Protein AF-A0AAE3VXX7-F1 (afdb_monomer)

Mean predicted aligned error: 3.29 Å

Secondary structure (DSSP, 8-state):
---EE--B--BTTTBTTS-HHHHHHHHTT-HHHHHHHHHHHHTTSS-HHHHHHHHHHTTTT--HHHHHHHHTT--PPTTHHHHHHHHHHTTEE-BB---S-HHHHHHHHHHH--B-

Structure (mmCIF, N/CA/C/O backbone):
data_AF-A0AAE3VXX7-F1
#
_entry.id   AF-A0AAE3VXX7-F1
#
loop_
_atom_site.group_PDB
_atom_site.id
_atom_site.type_symbol
_atom_site.label_atom_id
_atom_site.label_alt_id
_atom_site.label_comp_id
_atom_site.label_asym_id
_atom_site.label_entity_id
_atom_site.label_seq_id
_atom_site.pdbx_PDB_ins_code
_atom_site.Cartn_x
_atom_site.Cartn_y
_atom_site.Cartn_z
_atom_site.occupancy
_atom_site.B_iso_or_equiv
_atom_site.auth_seq_id
_atom_site.auth_comp_id
_atom_site.auth_asym_id
_atom_site.auth_atom_id
_atom_site.pdbx_PDB_model_num
ATOM 1 N N . MET A 1 1 ? -21.544 8.756 19.853 1.00 83.75 1 MET A N 1
ATOM 2 C CA . MET A 1 1 ? -20.988 10.014 19.310 1.00 83.75 1 MET A CA 1
ATOM 3 C C . MET A 1 1 ? -19.486 9.845 19.131 1.00 83.75 1 MET A C 1
ATOM 5 O O . MET A 1 1 ? -18.834 9.446 20.094 1.00 83.75 1 MET A O 1
ATOM 9 N N . ILE A 1 2 ? -18.983 10.069 17.913 1.00 89.31 2 ILE A N 1
ATOM 10 C CA . ILE A 1 2 ? -17.550 10.056 17.567 1.00 89.31 2 ILE A CA 1
ATOM 11 C C . ILE A 1 2 ? -16.869 11.274 18.213 1.00 89.31 2 ILE A C 1
ATOM 13 O O . ILE A 1 2 ? -17.491 12.325 18.348 1.00 89.31 2 ILE A O 1
ATOM 17 N N . ARG A 1 3 ? -15.624 11.111 18.671 1.00 96.69 3 ARG A N 1
ATOM 18 C CA . ARG A 1 3 ? -14.822 12.122 19.382 1.00 96.69 3 ARG A CA 1
ATOM 19 C C . ARG A 1 3 ? -13.715 12.747 18.531 1.00 96.69 3 ARG A C 1
ATOM 21 O O . ARG A 1 3 ? -13.181 13.776 18.920 1.00 96.69 3 ARG A O 1
ATOM 28 N N . GLY A 1 4 ? -13.368 12.121 17.413 1.00 97.38 4 GLY A N 1
ATOM 29 C CA . GLY A 1 4 ? -12.295 12.541 16.517 1.00 97.38 4 GLY A CA 1
ATOM 30 C C . GLY A 1 4 ? -11.996 11.461 15.481 1.00 97.38 4 GLY A C 1
ATOM 31 O O . GLY A 1 4 ? -12.690 10.442 15.436 1.00 97.38 4 GLY A O 1
ATOM 32 N N . ALA A 1 5 ? -10.957 11.678 14.681 1.00 97.88 5 ALA A N 1
ATOM 33 C CA . ALA A 1 5 ? -10.481 10.729 13.682 1.00 97.88 5 ALA A CA 1
ATOM 34 C C . ALA A 1 5 ? -8.963 10.534 13.793 1.00 97.88 5 ALA A C 1
ATOM 36 O O . ALA A 1 5 ? -8.251 11.448 14.211 1.00 97.88 5 ALA A O 1
ATOM 37 N N . VAL A 1 6 ? -8.489 9.346 13.423 1.00 98.06 6 VAL A N 1
ATOM 38 C CA . VAL A 1 6 ? -7.068 9.013 13.267 1.00 98.06 6 VAL A CA 1
ATOM 39 C C . VAL A 1 6 ? -6.896 8.487 11.852 1.00 98.06 6 VAL A C 1
ATOM 41 O O . VAL A 1 6 ? -7.445 7.442 11.523 1.00 98.06 6 VAL A O 1
ATOM 44 N N . PHE A 1 7 ? -6.186 9.237 11.017 1.00 98.06 7 PHE A N 1
ATOM 45 C CA . PHE A 1 7 ? -5.979 8.889 9.616 1.00 98.06 7 PHE A CA 1
ATOM 46 C C . PHE A 1 7 ? -4.773 7.967 9.480 1.00 98.06 7 PHE A C 1
ATOM 48 O O . PHE A 1 7 ? -3.724 8.234 10.068 1.00 98.06 7 PHE A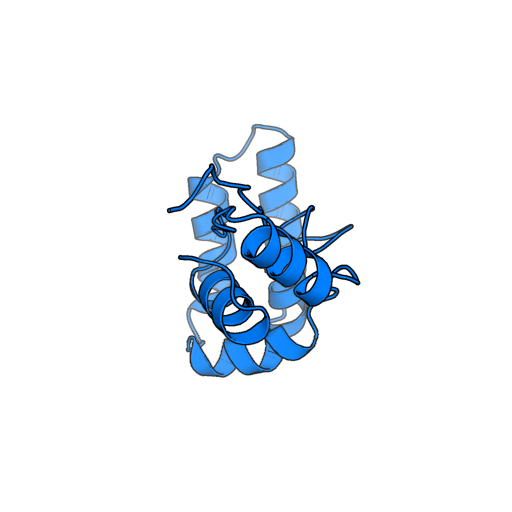 O 1
ATOM 55 N N . PHE A 1 8 ? -4.937 6.899 8.707 1.00 98.00 8 PHE A N 1
ATOM 56 C CA . PHE A 1 8 ? -3.895 5.913 8.455 1.00 98.00 8 PHE A CA 1
ATOM 57 C C . PHE A 1 8 ? -3.487 5.958 6.989 1.00 98.00 8 PHE A C 1
ATOM 59 O O . PHE A 1 8 ? -4.313 5.734 6.107 1.00 98.00 8 PHE A O 1
ATOM 66 N N . ASP A 1 9 ? -2.213 6.238 6.748 1.00 97.31 9 ASP A N 1
ATOM 67 C CA . ASP A 1 9 ? -1.588 6.040 5.444 1.00 97.31 9 ASP A CA 1
ATOM 68 C C . ASP A 1 9 ? -1.191 4.565 5.251 1.00 97.31 9 ASP A C 1
ATOM 70 O O . ASP A 1 9 ? -1.148 3.800 6.213 1.00 97.31 9 ASP A O 1
ATOM 74 N N . VAL A 1 10 ? -0.922 4.146 4.014 1.00 96.94 10 VAL A N 1
ATOM 75 C CA . VAL A 1 10 ? -0.544 2.772 3.660 1.00 96.94 10 VAL A CA 1
ATOM 76 C C . VAL A 1 10 ? 0.966 2.644 3.481 1.00 96.94 10 VAL A C 1
ATOM 78 O O . VAL A 1 10 ? 1.616 1.939 4.257 1.00 96.94 10 VAL A O 1
ATOM 81 N N . ASP A 1 11 ? 1.529 3.301 2.472 1.00 94.69 11 ASP A N 1
ATOM 82 C CA . ASP A 1 11 ? 2.899 3.062 2.018 1.00 94.69 11 ASP A CA 1
ATOM 83 C C . ASP A 1 11 ? 3.913 3.732 2.949 1.00 94.69 11 ASP A C 1
ATOM 85 O O . ASP A 1 11 ? 3.847 4.926 3.212 1.00 94.69 11 ASP A O 1
ATOM 89 N N . GLY A 1 12 ? 4.846 2.958 3.508 1.00 92.50 12 GLY A N 1
ATOM 90 C CA . GLY A 1 12 ? 5.745 3.451 4.556 1.00 92.50 12 GLY A CA 1
ATOM 91 C C . GLY A 1 12 ? 5.105 3.582 5.946 1.00 92.50 12 GLY A C 1
ATOM 92 O O . GLY A 1 12 ? 5.822 3.880 6.903 1.00 92.50 12 GLY A O 1
ATOM 93 N N . THR A 1 13 ? 3.802 3.299 6.083 1.00 96.06 13 THR A N 1
ATOM 94 C CA . THR A 1 13 ? 3.070 3.294 7.363 1.00 96.06 13 THR A CA 1
ATOM 95 C C . THR A 1 13 ? 2.563 1.892 7.718 1.00 96.06 13 THR A C 1
ATOM 97 O O . THR A 1 13 ? 3.110 1.245 8.611 1.00 96.06 13 THR A O 1
ATOM 100 N N . LEU A 1 14 ? 1.534 1.393 7.025 1.00 96.94 14 LEU A N 1
ATOM 101 C CA . LEU A 1 14 ? 1.002 0.035 7.217 1.00 96.94 14 LEU A CA 1
ATOM 102 C C . LEU A 1 14 ? 1.815 -1.018 6.463 1.00 96.94 14 LEU A C 1
ATOM 104 O O . LEU A 1 14 ? 1.786 -2.186 6.842 1.00 96.94 14 LEU A O 1
ATOM 108 N N . VAL A 1 15 ? 2.533 -0.611 5.417 1.00 95.88 15 VAL A N 1
ATOM 109 C CA . VAL A 1 15 ? 3.495 -1.425 4.671 1.00 95.88 15 VAL A CA 1
ATOM 110 C C . VAL A 1 15 ? 4.887 -0.844 4.943 1.00 95.88 15 VAL A C 1
ATOM 112 O O . VAL A 1 15 ? 5.348 0.026 4.204 1.00 95.88 15 VAL A O 1
ATOM 115 N N . PRO A 1 16 ? 5.547 -1.218 6.054 1.00 91.12 16 PRO A N 1
ATOM 116 C CA . PRO A 1 16 ? 6.830 -0.632 6.413 1.00 91.12 16 PRO A CA 1
ATOM 117 C C . PRO A 1 16 ? 7.937 -1.089 5.454 1.00 91.12 16 PRO A C 1
ATOM 119 O O . PRO A 1 16 ? 7.923 -2.204 4.938 1.00 91.12 16 PRO A O 1
ATOM 122 N N . HIS A 1 17 ? 8.941 -0.231 5.255 1.00 86.88 17 HIS A N 1
ATOM 123 C CA . HIS A 1 17 ? 10.156 -0.492 4.461 1.00 86.88 17 HIS A CA 1
ATOM 124 C C . HIS A 1 17 ? 9.977 -0.631 2.939 1.00 86.88 17 HIS A C 1
ATOM 126 O O . HIS A 1 17 ? 10.979 -0.713 2.228 1.00 86.88 17 HIS A O 1
ATOM 132 N N . THR A 1 18 ? 8.747 -0.638 2.427 1.00 88.94 18 THR A N 1
ATOM 133 C CA . THR A 1 18 ? 8.446 -0.666 0.989 1.00 88.94 18 THR A CA 1
ATOM 134 C C . THR A 1 18 ? 7.131 0.071 0.697 1.00 88.94 18 THR A C 1
ATOM 136 O O . THR A 1 18 ? 6.576 0.716 1.585 1.00 88.94 18 THR A O 1
ATOM 139 N N . SER A 1 19 ? 6.642 -0.006 -0.539 1.00 92.44 19 SER A N 1
ATOM 140 C CA . SER A 1 19 ? 5.308 0.439 -0.939 1.00 92.44 19 SER A CA 1
ATOM 141 C C . SER A 1 19 ? 4.486 -0.757 -1.432 1.00 92.44 19 SER A C 1
ATOM 143 O O . SER A 1 19 ? 5.009 -1.751 -1.944 1.00 92.44 19 SER A O 1
ATOM 145 N N . SER A 1 20 ? 3.171 -0.674 -1.277 1.00 93.38 20 SER A N 1
ATOM 146 C CA . SER A 1 20 ? 2.208 -1.601 -1.864 1.00 93.38 20 SER A CA 1
ATOM 147 C C . SER A 1 20 ? 2.338 -1.651 -3.389 1.00 93.38 20 SER A C 1
ATOM 149 O O . SER A 1 20 ? 2.269 -2.739 -3.961 1.00 93.38 20 SER A O 1
ATOM 151 N N . GLY A 1 21 ? 2.610 -0.508 -4.033 1.00 92.25 21 GLY A N 1
ATOM 152 C CA . GLY A 1 21 ? 2.921 -0.418 -5.461 1.00 92.25 21 GLY A CA 1
ATOM 153 C C . GLY A 1 21 ? 4.155 -1.237 -5.836 1.00 92.25 21 GLY A C 1
ATOM 154 O O . GLY A 1 21 ? 4.076 -2.103 -6.706 1.00 92.25 21 GLY A O 1
ATOM 155 N N . GLN A 1 22 ? 5.268 -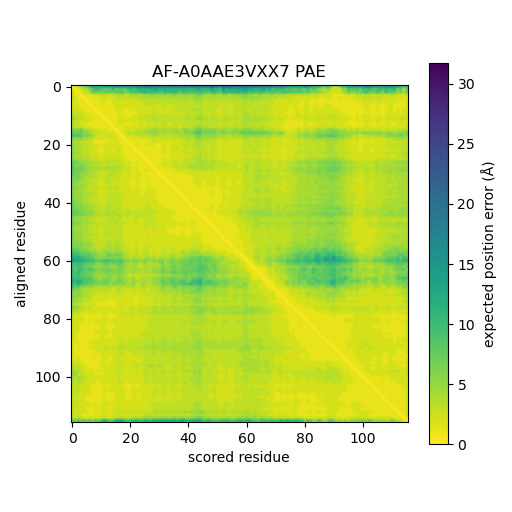1.060 -5.119 1.00 92.62 22 GLN A N 1
ATOM 156 C CA . GLN A 1 22 ? 6.506 -1.797 -5.370 1.00 92.62 22 GLN A CA 1
ATOM 157 C C . GLN A 1 22 ? 6.341 -3.309 -5.164 1.00 92.62 22 GLN A C 1
ATOM 159 O O . GLN A 1 22 ? 6.800 -4.093 -5.998 1.00 92.62 22 GLN A O 1
ATOM 164 N N . HIS A 1 23 ? 5.648 -3.720 -4.096 1.00 92.12 23 HIS A N 1
ATOM 165 C CA . HIS A 1 23 ? 5.340 -5.129 -3.829 1.00 92.12 23 HIS A CA 1
ATOM 166 C C . HIS A 1 23 ? 4.534 -5.748 -4.973 1.00 92.12 23 HIS A C 1
ATOM 168 O O . HIS A 1 23 ? 4.870 -6.818 -5.472 1.00 92.12 23 HIS A O 1
ATOM 174 N N . LEU A 1 24 ? 3.488 -5.064 -5.440 1.00 91.25 24 LEU A N 1
ATOM 175 C CA . LEU A 1 24 ? 2.654 -5.544 -6.543 1.00 91.25 24 LEU A CA 1
ATOM 176 C C . LEU A 1 24 ? 3.419 -5.558 -7.869 1.00 91.25 24 LEU A C 1
ATOM 178 O O . LEU A 1 24 ? 3.280 -6.505 -8.645 1.00 91.25 24 LEU A O 1
ATOM 182 N N . ALA A 1 25 ? 4.285 -4.577 -8.102 1.00 92.06 25 ALA A N 1
ATOM 183 C CA . ALA A 1 25 ? 5.137 -4.526 -9.279 1.00 92.06 25 ALA A CA 1
ATOM 184 C C . ALA A 1 25 ? 6.126 -5.702 -9.355 1.00 92.06 25 ALA A C 1
ATOM 186 O O . ALA A 1 25 ? 6.445 -6.151 -10.461 1.00 92.06 25 ALA A O 1
ATOM 187 N N . ASP A 1 26 ? 6.578 -6.244 -8.216 1.00 90.81 26 ASP A N 1
ATOM 188 C CA . ASP A 1 26 ? 7.381 -7.476 -8.176 1.00 90.81 26 ASP A CA 1
ATOM 189 C C . ASP A 1 26 ? 6.567 -8.683 -8.675 1.00 90.81 26 ASP A C 1
ATOM 191 O O . ASP A 1 26 ? 7.034 -9.419 -9.547 1.00 90.81 26 ASP A O 1
ATOM 195 N N . PHE A 1 27 ? 5.317 -8.851 -8.222 1.00 87.25 27 PHE A N 1
ATOM 196 C CA . PHE A 1 27 ? 4.432 -9.926 -8.710 1.00 87.25 27 PHE A CA 1
ATOM 197 C C . PHE A 1 27 ? 4.065 -9.776 -10.185 1.00 87.25 27 PHE A C 1
ATOM 199 O O . PHE A 1 27 ? 3.912 -10.762 -10.907 1.00 87.25 27 PHE A O 1
ATOM 206 N N . LEU A 1 28 ? 3.918 -8.535 -10.635 1.00 87.81 28 LEU A N 1
ATOM 207 C CA . LEU A 1 28 ? 3.521 -8.200 -11.994 1.00 87.81 28 LEU A CA 1
ATOM 208 C C . LEU A 1 28 ? 4.717 -8.096 -12.958 1.00 87.81 28 LEU A C 1
ATOM 210 O O . LEU A 1 28 ? 4.515 -7.848 -14.146 1.00 87.81 28 LEU A O 1
ATOM 214 N N . GLY A 1 29 ? 5.947 -8.298 -12.476 1.00 89.81 29 GLY A N 1
ATOM 215 C CA . GLY A 1 29 ? 7.156 -8.369 -13.299 1.00 89.81 29 GLY A CA 1
ATOM 216 C C . GLY A 1 29 ? 7.660 -7.029 -13.845 1.00 89.81 29 GLY A C 1
ATOM 217 O O . GLY A 1 29 ? 8.413 -7.023 -14.815 1.00 89.81 29 GLY A O 1
ATOM 218 N N . HIS A 1 30 ? 7.269 -5.900 -13.247 1.00 92.12 30 HIS A N 1
ATOM 219 C CA . HIS A 1 30 ? 7.669 -4.552 -13.686 1.00 92.12 30 HIS A CA 1
ATOM 220 C C . HIS A 1 30 ? 8.270 -3.687 -12.564 1.00 92.12 30 HIS A C 1
ATOM 222 O O . HIS A 1 30 ? 8.440 -2.480 -12.716 1.00 92.12 30 HIS A O 1
ATOM 228 N N . ALA A 1 31 ? 8.680 -4.312 -11.462 1.00 93.19 31 ALA A N 1
ATOM 229 C CA . ALA A 1 31 ? 9.308 -3.678 -10.305 1.00 93.19 31 ALA A CA 1
ATOM 230 C C . ALA A 1 31 ? 10.456 -2.708 -10.606 1.00 93.19 31 ALA A C 1
ATOM 232 O O . ALA A 1 31 ? 10.615 -1.715 -9.906 1.00 93.19 31 A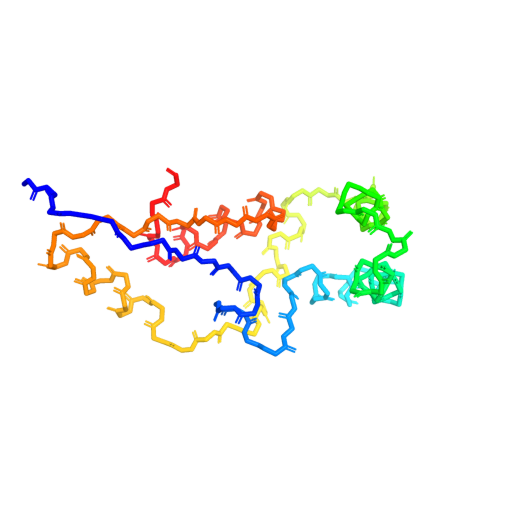LA A O 1
ATOM 233 N N . ALA A 1 32 ? 11.280 -2.990 -11.618 1.00 94.31 32 ALA A N 1
ATOM 234 C CA . ALA A 1 32 ? 12.378 -2.098 -11.985 1.00 94.31 32 ALA A CA 1
ATOM 235 C C . ALA A 1 32 ? 11.874 -0.739 -12.498 1.00 94.31 32 ALA A C 1
ATOM 237 O O . ALA A 1 32 ? 12.446 0.284 -12.135 1.00 94.31 32 ALA A O 1
ATOM 238 N N . ALA A 1 33 ? 10.791 -0.734 -13.280 1.00 93.38 33 ALA A N 1
ATOM 239 C CA . ALA A 1 33 ? 10.193 0.491 -13.802 1.00 93.38 33 ALA A CA 1
ATOM 240 C C . ALA A 1 33 ? 9.568 1.333 -12.680 1.00 93.38 33 ALA A C 1
ATOM 242 O O . ALA A 1 33 ? 9.723 2.551 -12.674 1.00 93.38 33 ALA A O 1
ATOM 243 N N . VAL A 1 34 ? 8.926 0.687 -11.698 1.00 94.44 34 VAL A N 1
ATOM 244 C CA . VAL A 1 34 ? 8.371 1.382 -10.523 1.00 94.44 34 VAL A CA 1
ATOM 245 C C . VAL A 1 34 ? 9.481 1.992 -9.672 1.00 94.44 34 VAL A C 1
ATOM 247 O O . VAL A 1 34 ? 9.413 3.181 -9.382 1.00 94.44 34 VAL A O 1
ATOM 250 N N . ARG A 1 35 ? 10.564 1.254 -9.382 1.00 95.25 35 ARG A N 1
ATOM 251 C CA . ARG A 1 35 ? 11.722 1.813 -8.657 1.00 95.25 35 ARG A CA 1
ATOM 252 C C . ARG A 1 35 ? 12.335 3.023 -9.356 1.00 95.25 35 ARG A C 1
ATOM 254 O O . ARG A 1 35 ? 12.727 3.975 -8.690 1.00 95.25 35 ARG A O 1
ATOM 261 N N . GLU A 1 36 ? 12.457 2.983 -10.681 1.00 95.62 36 GLU A N 1
ATOM 262 C CA . GLU A 1 36 ? 12.978 4.113 -11.457 1.00 95.62 36 GLU A CA 1
ATOM 263 C C . GLU A 1 36 ? 12.047 5.330 -11.367 1.00 95.62 36 GLU A C 1
ATOM 265 O O . GLU A 1 36 ? 12.513 6.449 -11.143 1.00 95.62 36 GLU A O 1
ATOM 270 N N . ALA A 1 37 ? 10.734 5.111 -11.469 1.00 95.12 37 ALA A N 1
ATOM 271 C CA . ALA A 1 37 ? 9.736 6.164 -11.331 1.00 95.12 37 ALA A CA 1
ATOM 272 C C . ALA A 1 37 ? 9.735 6.777 -9.915 1.00 95.12 37 ALA A C 1
ATOM 274 O O . ALA A 1 37 ? 9.817 7.998 -9.773 1.00 95.12 37 ALA A O 1
ATOM 275 N N . GLU A 1 38 ? 9.723 5.947 -8.867 1.00 93.44 38 GLU A N 1
ATOM 276 C CA . GLU A 1 38 ? 9.801 6.382 -7.466 1.00 93.44 38 GLU A CA 1
ATOM 277 C C . GLU A 1 38 ? 11.100 7.156 -7.186 1.00 93.44 38 GLU A C 1
ATOM 279 O O . GLU A 1 38 ? 11.073 8.205 -6.538 1.00 93.44 38 GLU A O 1
ATOM 284 N N . ALA A 1 39 ? 12.236 6.702 -7.728 1.00 95.12 39 ALA A N 1
ATOM 285 C CA . ALA A 1 39 ? 13.507 7.413 -7.615 1.00 95.12 39 ALA A CA 1
ATOM 286 C C . ALA A 1 39 ? 13.470 8.781 -8.316 1.00 95.12 39 ALA A C 1
ATOM 288 O O . ALA A 1 39 ? 14.000 9.758 -7.783 1.00 95.12 39 ALA A O 1
ATOM 289 N N . GLY A 1 40 ? 12.818 8.878 -9.479 1.00 97.31 40 GLY A N 1
ATOM 290 C CA . GLY A 1 40 ? 12.609 10.147 -10.178 1.00 97.31 40 GLY A CA 1
ATOM 291 C C . GLY A 1 40 ? 11.742 11.125 -9.382 1.00 97.31 40 GLY A C 1
ATOM 292 O O . GLY A 1 40 ? 12.069 12.309 -9.288 1.00 97.31 40 GLY A O 1
ATOM 293 N N . TYR A 1 41 ? 10.681 10.638 -8.736 1.00 95.19 41 TYR A N 1
ATOM 294 C CA . TYR A 1 41 ? 9.869 11.462 -7.838 1.00 95.19 41 TYR A CA 1
ATOM 295 C C . TYR A 1 41 ? 10.659 11.930 -6.614 1.00 95.19 41 TYR A C 1
ATOM 297 O O . TYR A 1 41 ? 10.660 13.120 -6.303 1.00 95.19 41 TYR A O 1
ATOM 305 N N . ALA A 1 42 ? 11.418 11.035 -5.975 1.00 94.00 42 ALA A N 1
ATOM 306 C CA . ALA A 1 42 ? 12.278 11.382 -4.843 1.00 94.00 42 ALA A CA 1
ATOM 307 C C . ALA A 1 42 ? 13.365 12.410 -5.214 1.00 94.00 42 ALA A C 1
ATOM 309 O O . ALA A 1 42 ? 13.723 13.261 -4.400 1.00 94.00 42 ALA A O 1
ATOM 310 N N . ALA A 1 43 ? 13.870 12.361 -6.450 1.00 97.50 43 ALA A N 1
ATOM 311 C CA . ALA A 1 43 ? 14.825 13.328 -6.986 1.00 97.50 43 ALA A CA 1
ATOM 312 C C . ALA A 1 43 ? 14.177 14.648 -7.454 1.00 97.50 43 ALA A C 1
ATOM 314 O O . ALA A 1 43 ? 14.894 15.573 -7.839 1.00 97.50 43 ALA A O 1
ATOM 315 N N . GLY A 1 44 ? 12.843 14.747 -7.455 1.00 97.62 44 GLY A N 1
ATOM 316 C CA . GLY A 1 44 ? 12.101 15.902 -7.962 1.00 97.62 44 GLY A CA 1
ATOM 317 C C . GLY A 1 44 ? 12.138 16.055 -9.487 1.00 97.62 44 GLY A C 1
ATOM 318 O O . GLY A 1 44 ? 11.854 17.138 -9.995 1.00 97.62 44 GLY A O 1
ATOM 319 N N . THR A 1 45 ? 12.510 15.004 -10.227 1.00 98.25 45 THR A N 1
ATOM 320 C CA . THR A 1 45 ? 12.564 15.004 -11.700 1.00 98.25 45 THR A CA 1
ATOM 321 C C . THR A 1 45 ? 11.280 14.489 -12.343 1.00 98.25 45 THR A C 1
ATOM 323 O O . THR A 1 45 ? 11.043 14.767 -13.518 1.00 98.25 45 THR A O 1
ATOM 326 N N . LEU A 1 46 ? 10.446 13.781 -11.577 1.00 97.88 46 LEU A N 1
ATOM 327 C CA . LEU A 1 46 ? 9.101 13.366 -11.964 1.00 97.88 46 LEU A CA 1
ATOM 328 C C . LEU A 1 46 ? 8.062 13.929 -10.993 1.00 97.88 46 LEU A C 1
ATOM 330 O O . LEU A 1 46 ? 8.307 14.043 -9.792 1.00 97.88 46 LEU A O 1
ATOM 334 N N . THR A 1 47 ? 6.881 14.257 -11.511 1.00 97.19 47 THR A N 1
ATOM 335 C CA . THR A 1 47 ? 5.702 14.547 -10.689 1.00 97.19 47 THR A CA 1
ATOM 336 C C . THR A 1 47 ? 5.050 13.250 -10.210 1.00 97.19 47 THR A C 1
ATOM 338 O O . THR A 1 47 ? 5.247 12.187 -10.799 1.00 97.19 47 THR A O 1
ATOM 341 N N . ASN A 1 48 ? 4.215 13.336 -9.170 1.00 93.06 48 ASN A N 1
ATOM 342 C CA . ASN A 1 48 ? 3.442 12.180 -8.710 1.00 93.06 48 ASN A CA 1
ATOM 343 C C . ASN A 1 48 ? 2.541 11.614 -9.824 1.00 93.06 48 ASN A C 1
ATOM 345 O O . ASN A 1 48 ? 2.463 10.407 -9.994 1.00 93.06 48 ASN A O 1
ATOM 349 N N . GLU A 1 49 ? 1.911 12.483 -10.622 1.00 95.31 49 GLU A N 1
ATOM 350 C CA . GLU A 1 49 ? 1.087 12.081 -11.773 1.00 95.31 49 GLU A CA 1
ATOM 351 C C . GLU A 1 49 ? 1.889 11.252 -12.789 1.00 95.31 49 GLU A C 1
ATOM 353 O O . GLU A 1 49 ? 1.449 10.181 -13.197 1.00 95.31 49 GLU A O 1
ATOM 358 N N . GLN A 1 50 ? 3.112 11.679 -13.122 1.00 96.56 50 GLN A N 1
ATOM 359 C CA . GLN A 1 50 ? 3.983 10.935 -14.038 1.00 96.56 50 GLN A CA 1
ATOM 360 C C . GLN A 1 50 ? 4.388 9.565 -13.483 1.00 96.56 5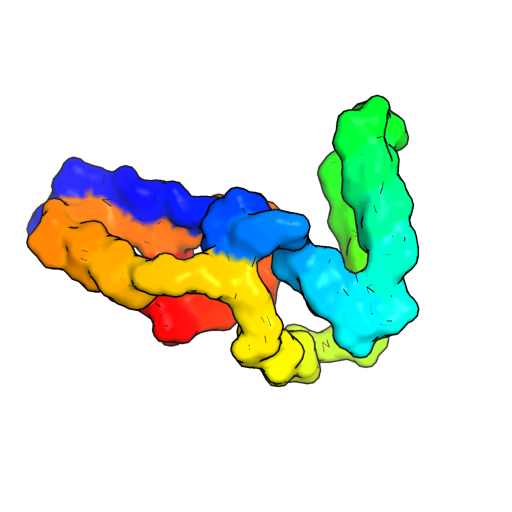0 GLN A C 1
ATOM 362 O O . GLN A 1 50 ? 4.494 8.606 -14.250 1.00 96.56 50 GLN A O 1
ATOM 367 N N . VAL A 1 51 ? 4.609 9.455 -12.169 1.00 94.62 51 VAL A N 1
ATOM 368 C CA . VAL A 1 51 ? 4.870 8.162 -11.519 1.00 94.62 51 VAL A CA 1
ATOM 369 C C . VAL A 1 51 ? 3.644 7.263 -11.588 1.00 94.62 51 VAL A C 1
ATOM 371 O O . VAL A 1 51 ? 3.780 6.112 -11.994 1.00 94.62 51 VAL A O 1
ATOM 374 N N . CYS A 1 52 ? 2.454 7.784 -11.285 1.00 92.44 52 CYS A N 1
ATOM 375 C CA . CYS A 1 52 ? 1.208 7.028 -11.395 1.00 92.44 52 CYS A CA 1
ATOM 376 C C . CYS A 1 52 ? 0.967 6.517 -12.825 1.00 92.44 52 CYS A C 1
ATOM 378 O O . CYS A 1 52 ? 0.565 5.370 -12.997 1.00 92.44 52 CYS A O 1
ATOM 380 N N . ASP A 1 53 ? 1.267 7.313 -13.855 1.00 93.19 53 ASP A N 1
ATOM 381 C CA . ASP A 1 53 ? 1.159 6.890 -15.258 1.00 93.19 53 ASP A CA 1
ATOM 382 C C . ASP A 1 53 ? 2.192 5.818 -15.649 1.00 93.19 53 ASP A C 1
ATOM 384 O O . ASP A 1 53 ? 1.949 4.969 -16.515 1.00 93.19 53 ASP A O 1
ATOM 388 N N . LEU A 1 54 ? 3.399 5.876 -15.080 1.00 92.31 54 LEU A N 1
ATOM 389 C CA . LEU A 1 54 ? 4.446 4.875 -15.303 1.00 92.31 54 LEU A CA 1
ATOM 390 C C . LEU A 1 54 ? 4.102 3.552 -14.622 1.00 92.31 54 LEU A C 1
ATOM 392 O O . LEU A 1 54 ? 4.142 2.518 -15.288 1.00 92.31 54 LEU A O 1
ATOM 396 N N . ASP A 1 55 ? 3.710 3.600 -13.350 1.00 90.81 55 ASP A N 1
ATOM 397 C CA . ASP A 1 55 ? 3.238 2.438 -12.600 1.00 90.81 55 ASP A CA 1
ATOM 398 C C . ASP A 1 55 ? 1.999 1.842 -13.285 1.00 90.81 55 ASP A C 1
ATOM 400 O O . ASP A 1 55 ? 2.021 0.688 -13.703 1.00 90.81 55 ASP A O 1
ATOM 404 N N . GLY A 1 56 ? 0.988 2.672 -13.578 1.00 89.88 56 GLY A N 1
ATOM 405 C CA . GLY A 1 56 ? -0.280 2.320 -14.231 1.00 89.88 56 GLY A CA 1
ATOM 406 C C . GLY A 1 56 ? -0.144 1.478 -15.508 1.00 89.88 56 GLY A C 1
ATOM 407 O O . GLY A 1 56 ? -0.973 0.607 -15.782 1.00 89.88 56 GLY A O 1
ATOM 408 N N . ARG A 1 57 ? 0.938 1.651 -16.276 1.00 90.12 57 ARG A N 1
ATOM 409 C CA . ARG A 1 57 ? 1.219 0.832 -17.470 1.00 90.12 57 ARG A CA 1
ATOM 410 C C . ARG A 1 57 ? 1.466 -0.642 -17.151 1.00 90.12 57 ARG A C 1
ATOM 412 O O . ARG A 1 57 ? 1.092 -1.495 -17.957 1.00 90.12 57 ARG A O 1
ATOM 419 N N . GLY A 1 58 ? 2.030 -0.954 -15.986 1.00 85.94 58 GLY A N 1
ATOM 420 C CA . GLY A 1 58 ? 2.213 -2.323 -15.500 1.00 85.94 58 GLY A CA 1
ATOM 421 C C . GLY A 1 58 ? 0.898 -3.066 -15.234 1.00 85.94 58 GLY A C 1
ATOM 422 O O . GLY A 1 58 ? 0.866 -4.298 -15.227 1.00 85.94 58 GLY A O 1
ATOM 423 N N . TRP A 1 59 ? -0.206 -2.325 -15.105 1.00 84.75 59 TRP A N 1
ATOM 424 C CA . TRP A 1 59 ? -1.541 -2.837 -14.794 1.00 84.75 59 TRP A CA 1
ATOM 425 C C . TRP A 1 59 ? -2.410 -3.076 -16.027 1.00 84.75 59 TRP A C 1
ATOM 427 O O . TRP A 1 59 ? -3.419 -3.764 -15.929 1.00 84.75 59 TRP A O 1
ATOM 437 N N . ALA A 1 60 ? -2.028 -2.558 -17.200 1.00 83.38 60 ALA A N 1
ATOM 438 C CA . ALA A 1 60 ? -2.892 -2.481 -18.385 1.00 83.38 60 ALA A CA 1
ATOM 439 C C . ALA A 1 60 ? -3.443 -3.833 -18.892 1.00 83.38 60 ALA A C 1
ATOM 441 O O . ALA A 1 60 ? -4.422 -3.863 -19.634 1.00 83.38 60 ALA A O 1
ATOM 442 N N . SER A 1 61 ? -2.824 -4.953 -18.506 1.00 84.12 61 SER A N 1
ATOM 443 C CA . SER A 1 61 ? -3.252 -6.312 -18.871 1.00 84.12 61 SER A CA 1
ATOM 444 C C . SER A 1 61 ? -3.981 -7.064 -17.750 1.00 84.12 61 SER A C 1
ATOM 446 O O . SER A 1 61 ? -4.233 -8.260 -17.895 1.00 84.12 61 SER A O 1
ATOM 448 N N . ARG A 1 62 ? -4.289 -6.401 -16.627 1.00 83.62 62 ARG A N 1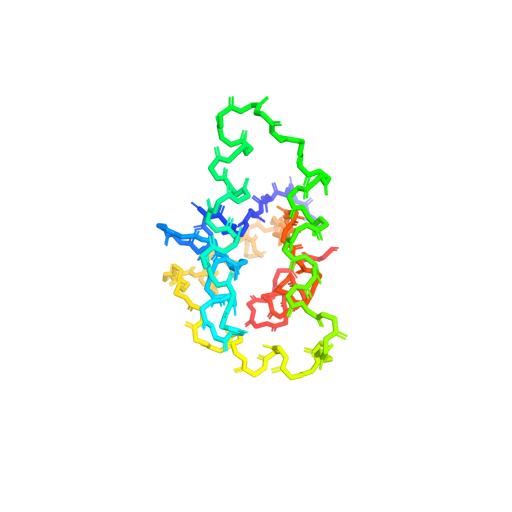
ATOM 449 C CA . ARG A 1 62 ? -4.793 -7.020 -15.393 1.00 83.62 62 ARG A CA 1
ATOM 450 C C . ARG A 1 62 ? -6.110 -6.413 -14.936 1.00 83.62 62 ARG A C 1
ATOM 452 O O . ARG A 1 62 ? -6.391 -5.237 -15.146 1.00 83.62 62 ARG A O 1
ATOM 459 N N . THR A 1 63 ? -6.904 -7.227 -14.257 1.00 82.31 63 THR A N 1
ATOM 460 C CA . THR A 1 63 ? -8.139 -6.820 -13.587 1.00 82.31 63 THR A CA 1
ATOM 461 C C . THR A 1 63 ? -7.900 -6.581 -12.090 1.00 82.31 63 THR A C 1
ATOM 463 O O . THR A 1 63 ? -7.037 -7.233 -11.496 1.00 82.31 63 THR A O 1
ATOM 466 N N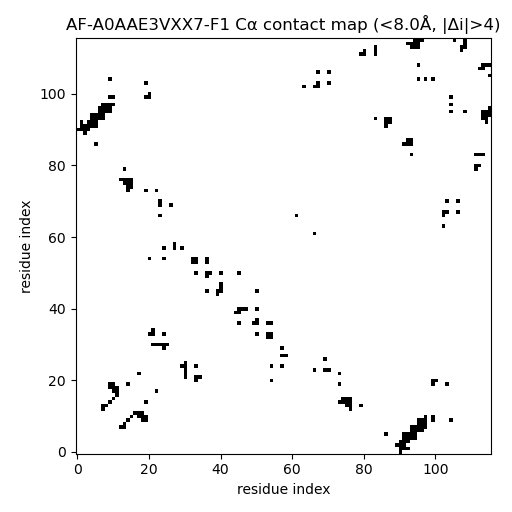 . PRO A 1 64 ? -8.694 -5.719 -11.424 1.00 76.62 64 PRO A N 1
ATOM 467 C CA . PRO A 1 64 ? -8.598 -5.531 -9.974 1.00 76.62 64 PRO A CA 1
ATOM 468 C C . PRO A 1 64 ? -8.731 -6.837 -9.174 1.00 76.62 64 PRO A C 1
ATOM 470 O O . PRO A 1 64 ? 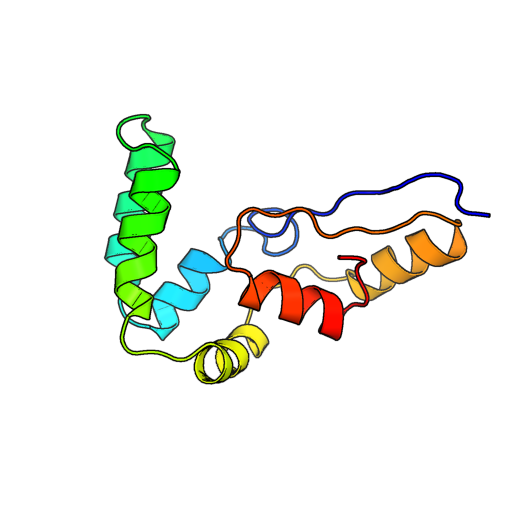-8.051 -7.026 -8.172 1.00 76.62 64 PRO A O 1
ATOM 473 N N . THR A 1 65 ? -9.561 -7.780 -9.632 1.00 77.69 65 THR A N 1
ATOM 474 C CA . THR A 1 65 ? -9.748 -9.078 -8.964 1.00 77.69 65 THR A CA 1
ATOM 475 C C . THR A 1 65 ? -8.488 -9.944 -8.994 1.00 77.69 65 THR A C 1
ATOM 477 O O . THR A 1 65 ? -8.168 -10.571 -7.985 1.00 77.69 65 THR A O 1
ATOM 480 N N . GLU A 1 66 ? -7.755 -9.970 -10.112 1.00 80.50 66 GLU A N 1
ATOM 481 C CA . GLU A 1 66 ? -6.481 -10.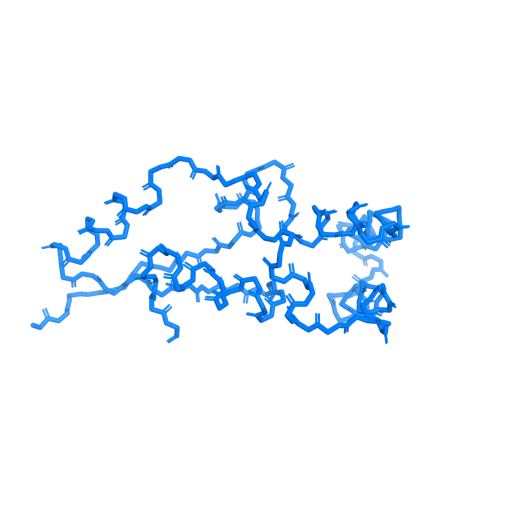702 -10.208 1.00 80.50 66 GLU A CA 1
ATOM 482 C C . GLU A 1 66 ? -5.436 -10.128 -9.248 1.00 80.50 66 GLU A C 1
ATOM 484 O O . GLU A 1 66 ? -4.692 -10.871 -8.613 1.00 80.50 66 GLU A O 1
ATOM 489 N N . VAL A 1 67 ? -5.433 -8.805 -9.092 1.00 78.62 67 VAL A N 1
ATOM 490 C CA . VAL A 1 67 ? -4.530 -8.086 -8.190 1.00 78.62 67 VAL A CA 1
ATOM 491 C C . VAL A 1 67 ? -4.846 -8.388 -6.731 1.00 78.62 67 VAL A C 1
ATOM 493 O O . VAL A 1 67 ? -3.926 -8.595 -5.941 1.00 78.62 67 VAL A O 1
ATOM 496 N N . CYS A 1 68 ? -6.130 -8.446 -6.360 1.00 77.06 68 CYS A N 1
ATOM 497 C CA . CYS A 1 68 ? -6.538 -8.714 -4.981 1.00 77.06 68 CYS A CA 1
ATOM 498 C C . CYS A 1 68 ? -5.960 -10.026 -4.434 1.00 77.06 68 CYS A C 1
ATOM 500 O O . CYS A 1 68 ? -5.647 -10.105 -3.247 1.00 77.06 68 CYS A O 1
ATOM 502 N N . GLY A 1 69 ? -5.752 -11.032 -5.292 1.00 80.44 69 GLY A N 1
ATOM 503 C CA . GLY A 1 69 ? -5.088 -12.280 -4.909 1.00 80.44 69 GLY A CA 1
ATOM 504 C C . GLY A 1 69 ? -3.652 -12.083 -4.404 1.00 80.44 69 GLY A C 1
ATOM 505 O O . GLY A 1 69 ? -3.214 -12.804 -3.509 1.00 80.44 69 GLY A O 1
ATOM 506 N N . PHE A 1 70 ? -2.936 -11.077 -4.912 1.00 85.62 70 PHE A N 1
ATOM 507 C CA . PHE A 1 70 ? -1.572 -10.748 -4.485 1.00 85.62 70 PHE A CA 1
ATOM 508 C C . PHE A 1 70 ? -1.535 -9.929 -3.191 1.00 85.62 70 PHE A C 1
ATOM 510 O O . PHE A 1 70 ? -0.561 -9.999 -2.448 1.00 85.62 70 PHE A O 1
ATOM 517 N N . LEU A 1 71 ? -2.606 -9.206 -2.856 1.00 90.56 71 LEU A N 1
ATOM 518 C CA . LEU A 1 71 ? -2.654 -8.369 -1.650 1.00 90.56 71 LEU A CA 1
ATOM 519 C C . LEU A 1 71 ? -2.621 -9.188 -0.346 1.00 90.56 71 LEU A C 1
ATOM 521 O O . LEU A 1 71 ? -2.295 -8.667 0.724 1.00 90.56 71 LEU A O 1
ATOM 525 N N . ALA A 1 72 ? -2.913 -10.491 -0.419 1.00 90.50 72 ALA A N 1
ATOM 526 C CA . ALA A 1 72 ? -2.746 -11.427 0.692 1.00 90.50 72 ALA A CA 1
ATOM 527 C C . ALA A 1 72 ? -1.304 -11.480 1.222 1.00 90.50 72 ALA A C 1
ATOM 529 O O . ALA A 1 72 ? -1.117 -11.674 2.423 1.00 90.50 72 ALA A O 1
ATOM 530 N N . SER A 1 73 ? -0.311 -11.275 0.350 1.00 91.62 73 SER A N 1
ATOM 531 C CA . SER A 1 73 ? 1.114 -11.363 0.680 1.00 91.62 73 SER A CA 1
ATOM 532 C C . SER A 1 73 ? 1.760 -10.023 1.037 1.00 91.62 73 SER A C 1
ATOM 534 O O . SER A 1 73 ? 2.977 -9.993 1.215 1.00 91.62 73 SER A O 1
ATOM 536 N N . LEU A 1 74 ? 0.990 -8.926 1.131 1.00 93.94 74 LEU A N 1
ATOM 537 C CA . LEU A 1 74 ? 1.536 -7.621 1.516 1.00 93.94 74 LEU A CA 1
ATOM 538 C C . LEU A 1 74 ? 2.320 -7.731 2.838 1.00 93.94 74 LEU A C 1
ATOM 540 O O . LEU A 1 74 ? 1.808 -8.335 3.790 1.00 93.94 74 LEU A O 1
ATOM 544 N N . PRO A 1 75 ? 3.522 -7.133 2.929 1.00 94.25 75 PRO A N 1
ATOM 545 C CA . PRO A 1 75 ? 4.334 -7.151 4.138 1.00 94.25 75 PRO A CA 1
ATOM 546 C C . PRO A 1 75 ? 3.792 -6.111 5.122 1.00 94.25 75 PRO A C 1
ATOM 548 O O . PRO A 1 75 ? 4.340 -5.026 5.280 1.00 94.25 75 PRO A O 1
ATOM 551 N N . LEU A 1 76 ? 2.647 -6.424 5.722 1.00 96.06 76 LEU A N 1
ATOM 552 C CA . LEU A 1 76 ? 1.917 -5.526 6.608 1.00 96.06 76 LEU A CA 1
ATOM 553 C C . LEU A 1 76 ? 2.563 -5.451 7.993 1.00 96.06 76 LEU A C 1
ATOM 555 O O . LEU A 1 76 ? 3.110 -6.435 8.489 1.00 96.06 76 LEU A O 1
ATOM 559 N N . LEU A 1 77 ? 2.436 -4.291 8.632 1.00 96.06 77 LEU A N 1
ATOM 560 C CA . LEU A 1 77 ? 2.748 -4.1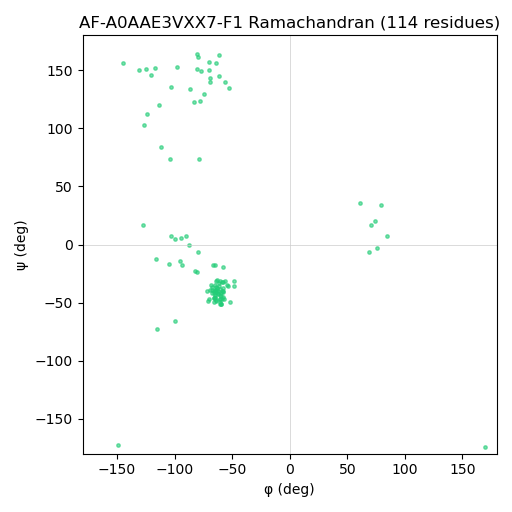06 10.043 1.00 96.06 77 LEU A CA 1
ATOM 561 C C . LEU A 1 77 ? 1.845 -5.000 10.914 1.00 96.06 77 LEU A C 1
ATOM 563 O O . LEU A 1 77 ? 0.658 -5.177 10.629 1.00 96.06 77 LEU A O 1
ATOM 567 N N . ASP A 1 78 ? 2.384 -5.517 12.015 1.00 96.12 78 ASP A N 1
ATOM 568 C CA . ASP A 1 78 ? 1.586 -6.193 13.038 1.00 96.12 78 ASP A CA 1
ATOM 569 C C . ASP A 1 78 ? 0.695 -5.199 13.807 1.00 96.12 78 ASP A C 1
ATOM 571 O O . ASP A 1 78 ? 0.983 -4.006 13.906 1.00 96.12 78 ASP A O 1
ATOM 575 N N . GLY A 1 79 ? -0.396 -5.682 14.408 1.00 97.19 79 GLY A N 1
ATOM 576 C CA . GLY A 1 79 ? -1.205 -4.861 15.317 1.00 97.19 79 GLY A CA 1
ATOM 577 C C . GLY A 1 79 ? -2.253 -3.961 14.646 1.00 97.19 79 GLY A C 1
ATOM 578 O O . GLY A 1 79 ? -2.867 -3.128 15.321 1.00 97.19 79 GLY A O 1
ATOM 579 N N . ILE A 1 80 ? -2.462 -4.078 13.328 1.00 98.06 80 ILE A N 1
ATOM 580 C CA . ILE A 1 80 ? -3.412 -3.232 12.585 1.00 98.06 80 ILE A CA 1
ATOM 581 C C . ILE A 1 80 ? -4.840 -3.408 13.118 1.00 98.06 80 ILE A C 1
ATOM 583 O O . ILE A 1 80 ? -5.501 -2.426 13.465 1.00 98.06 80 ILE A O 1
ATOM 587 N N . ALA A 1 81 ? -5.312 -4.652 13.237 1.00 97.94 81 ALA A N 1
ATOM 588 C CA . ALA A 1 81 ? -6.664 -4.948 13.714 1.00 97.94 81 ALA A CA 1
ATOM 589 C C . ALA A 1 81 ? -6.871 -4.471 15.162 1.00 97.94 81 ALA A C 1
ATOM 591 O O . ALA A 1 81 ? -7.916 -3.917 15.515 1.00 97.94 81 ALA A O 1
ATOM 592 N N . GLU A 1 82 ? -5.857 -4.648 16.003 1.00 98.44 82 GLU A N 1
ATOM 593 C CA . GLU A 1 82 ? -5.831 -4.218 17.393 1.00 98.44 82 GLU A CA 1
ATOM 594 C C . GLU A 1 82 ? -5.936 -2.696 17.503 1.00 98.44 82 GLU A C 1
ATOM 596 O O . GLU A 1 82 ? -6.694 -2.194 18.340 1.00 98.44 82 GLU A O 1
ATOM 601 N N . THR A 1 83 ? -5.226 -1.977 16.631 1.00 98.38 83 THR A N 1
ATOM 602 C CA . THR A 1 83 ? -5.195 -0.512 16.572 1.00 98.38 83 THR A CA 1
ATOM 603 C C . THR A 1 83 ? -6.524 0.051 16.073 1.00 98.38 83 THR A C 1
ATOM 605 O O . THR A 1 83 ? -7.106 0.915 16.731 1.00 98.38 83 THR A O 1
ATOM 608 N N . VAL A 1 84 ? -7.084 -0.497 14.991 1.00 98.31 84 VAL A N 1
ATOM 609 C CA . VAL A 1 84 ? -8.429 -0.136 14.504 1.00 98.31 84 VAL A CA 1
ATOM 610 C C . VAL A 1 84 ? -9.486 -0.412 15.580 1.00 98.31 84 VAL A C 1
ATOM 612 O O . VAL A 1 84 ? -10.337 0.434 15.878 1.00 98.31 84 VAL A O 1
ATOM 615 N N . GLY A 1 85 ? -9.407 -1.574 16.235 1.00 98.31 85 GLY A N 1
ATOM 616 C CA . GLY A 1 85 ? -10.273 -1.928 17.356 1.00 98.31 85 GLY A CA 1
ATOM 617 C C . GLY A 1 85 ? -10.132 -0.967 18.539 1.00 98.31 85 GLY A C 1
ATOM 618 O O . GLY A 1 85 ? -11.131 -0.614 19.172 1.00 98.31 85 GLY A O 1
ATOM 619 N N . TRP A 1 86 ? -8.916 -0.503 18.829 1.00 98.44 86 TRP A N 1
ATOM 620 C CA . TRP A 1 86 ? -8.663 0.514 19.846 1.00 98.44 86 TRP A CA 1
ATOM 621 C C . TRP A 1 86 ? -9.315 1.850 19.474 1.00 98.44 86 TRP A C 1
ATOM 623 O O . TRP A 1 86 ? -10.080 2.377 20.283 1.00 98.44 86 TRP A O 1
ATOM 633 N N . CYS A 1 87 ? -9.134 2.348 18.246 1.00 98.38 87 CYS A N 1
ATOM 634 C CA . CYS A 1 87 ? -9.784 3.577 17.776 1.00 98.38 87 CYS A CA 1
ATOM 635 C C . CYS A 1 87 ? -11.300 3.519 17.999 1.00 98.38 87 CYS A C 1
ATOM 637 O O . CYS A 1 87 ? -11.873 4.398 18.650 1.00 98.38 87 CYS A O 1
ATOM 639 N N . ARG A 1 88 ? -11.935 2.418 17.581 1.00 97.50 88 ARG A N 1
ATOM 640 C CA . ARG A 1 88 ? -13.379 2.207 17.750 1.00 97.50 88 ARG A CA 1
ATOM 641 C C . ARG A 1 88 ? -13.805 2.209 19.221 1.00 97.50 88 ARG A C 1
ATOM 643 O O . ARG A 1 88 ? -14.736 2.933 19.581 1.00 97.50 88 ARG A O 1
ATOM 650 N N . ARG A 1 89 ? -13.099 1.482 20.101 1.00 98.12 89 ARG A N 1
ATOM 651 C CA . ARG A 1 89 ? -13.365 1.488 21.560 1.00 98.12 89 ARG A CA 1
ATOM 652 C C . ARG A 1 89 ? -13.245 2.886 22.171 1.00 98.12 89 ARG A C 1
ATOM 654 O O . ARG A 1 89 ? -13.989 3.225 23.090 1.00 98.12 89 ARG A O 1
ATOM 661 N N . HIS A 1 90 ? -12.358 3.716 21.633 1.00 98.25 90 HIS A N 1
ATOM 662 C CA . HIS A 1 90 ? -12.137 5.091 22.079 1.00 98.25 90 HIS A CA 1
ATOM 663 C C . HIS A 1 90 ? -13.014 6.133 21.364 1.00 98.25 90 HIS A C 1
ATOM 665 O O . HIS A 1 90 ? -12.899 7.328 21.650 1.00 98.25 90 HIS A O 1
ATOM 671 N N . ARG A 1 91 ? -13.971 5.691 20.533 1.00 98.00 91 ARG A N 1
ATOM 672 C CA . ARG A 1 91 ? -14.878 6.541 19.741 1.00 98.00 91 ARG A CA 1
ATOM 673 C C . ARG A 1 91 ? -14.137 7.435 18.745 1.00 98.00 91 ARG A C 1
ATOM 675 O O . ARG A 1 91 ? -14.547 8.573 18.526 1.00 98.00 91 ARG A O 1
ATOM 682 N N . LEU A 1 92 ? -13.059 6.930 18.163 1.00 98.44 92 LEU A N 1
ATOM 683 C CA . LEU A 1 92 ? -12.332 7.555 17.067 1.00 98.44 92 LEU A CA 1
ATOM 684 C C . LEU A 1 92 ? -12.689 6.837 15.764 1.00 98.44 92 LEU A C 1
ATOM 686 O O . LEU A 1 92 ? -12.735 5.607 15.746 1.00 98.44 92 LEU A O 1
ATOM 690 N N . ALA A 1 93 ? -12.939 7.601 14.704 1.00 98.25 93 ALA A N 1
ATOM 691 C CA . ALA A 1 93 ? -13.028 7.068 13.347 1.00 98.25 93 ALA A CA 1
ATOM 692 C C . ALA A 1 93 ? -11.610 6.738 12.845 1.00 98.25 93 ALA A C 1
ATOM 694 O O . ALA A 1 93 ? -10.735 7.599 12.986 1.00 98.25 93 ALA A O 1
ATOM 695 N N . PRO A 1 94 ? -11.346 5.534 12.314 1.00 98.25 94 PRO A N 1
ATOM 696 C CA . PRO A 1 94 ? -10.063 5.196 11.705 1.00 98.25 94 PRO A CA 1
ATOM 697 C C . PRO A 1 94 ? -10.143 5.188 10.164 1.00 98.25 94 PRO A C 1
ATOM 699 O O . PRO A 1 94 ? -10.163 4.107 9.575 1.00 98.25 94 PRO A O 1
ATOM 702 N N . PRO A 1 95 ? -10.224 6.347 9.484 1.00 98.06 95 PRO A N 1
ATOM 703 C CA . PRO A 1 95 ? -10.200 6.395 8.027 1.00 98.06 95 PRO A CA 1
ATOM 704 C C . PRO A 1 95 ? -8.831 6.012 7.459 1.00 98.06 95 PRO A C 1
ATOM 706 O O . PRO A 1 95 ? -7.788 6.438 7.968 1.00 98.06 95 PRO A O 1
ATOM 709 N N . LEU A 1 96 ? -8.849 5.251 6.367 1.00 97.75 96 LEU A N 1
ATOM 710 C CA . LEU A 1 96 ? -7.675 5.028 5.533 1.00 97.75 96 LEU A CA 1
ATOM 711 C C . LEU A 1 96 ? -7.528 6.207 4.560 1.00 97.75 96 LEU A C 1
ATOM 713 O O . LEU A 1 96 ? -8.442 6.501 3.795 1.00 97.75 96 LEU A O 1
ATOM 717 N N . ALA A 1 97 ? -6.389 6.894 4.587 1.00 96.75 97 ALA A N 1
ATOM 718 C CA . ALA A 1 97 ? -6.097 8.030 3.720 1.00 96.75 97 ALA A CA 1
ATOM 719 C C . ALA A 1 97 ? -4.777 7.788 2.998 1.00 96.75 97 ALA A C 1
ATOM 721 O O . ALA A 1 97 ? -3.707 7.927 3.580 1.00 96.75 97 ALA A O 1
ATOM 722 N N . THR A 1 98 ? -4.868 7.414 1.726 1.00 95.00 98 THR A N 1
ATOM 723 C CA . THR A 1 98 ? -3.716 6.997 0.931 1.00 95.00 98 THR A CA 1
ATOM 724 C C . THR A 1 98 ? -3.851 7.441 -0.520 1.00 95.00 98 THR A C 1
ATOM 726 O O . THR A 1 98 ? -4.958 7.660 -1.012 1.00 95.00 98 THR A O 1
ATOM 729 N N . ILE A 1 99 ? -2.708 7.555 -1.193 1.00 92.88 99 ILE A N 1
ATOM 730 C CA . ILE A 1 99 ? -2.607 7.720 -2.648 1.00 92.88 99 ILE A CA 1
ATOM 731 C C . ILE A 1 99 ? -2.278 6.400 -3.363 1.00 92.88 99 ILE A C 1
ATOM 733 O O . ILE A 1 99 ? -2.068 6.402 -4.574 1.00 92.88 99 ILE A O 1
ATOM 737 N N . ALA A 1 100 ? -2.227 5.281 -2.632 1.00 92.94 100 ALA A N 1
ATOM 738 C CA . ALA A 1 100 ? -2.101 3.953 -3.215 1.00 92.94 100 ALA A CA 1
ATOM 739 C C . ALA A 1 100 ? -3.299 3.622 -4.123 1.00 92.94 100 ALA A C 1
ATOM 741 O O . ALA A 1 100 ? -4.369 4.234 -4.042 1.00 92.94 100 ALA A O 1
ATOM 742 N N . TRP A 1 101 ? -3.140 2.603 -4.969 1.00 91.00 101 TRP A N 1
ATOM 743 C CA . TRP A 1 101 ? -4.210 2.136 -5.849 1.00 91.00 101 TRP A CA 1
ATOM 744 C C . TRP A 1 101 ? -5.476 1.758 -5.069 1.00 91.00 101 TRP A C 1
ATOM 746 O O . TRP A 1 101 ? -5.408 1.097 -4.033 1.00 91.00 101 TRP A O 1
ATOM 756 N N . ASP A 1 102 ? -6.648 2.100 -5.613 1.00 91.12 102 ASP A N 1
ATOM 757 C CA . ASP A 1 102 ? -7.945 1.913 -4.942 1.00 91.12 102 ASP A CA 1
ATOM 758 C C . ASP A 1 102 ? -8.182 0.469 -4.460 1.00 91.12 102 ASP A C 1
ATOM 760 O O . ASP A 1 102 ? -8.717 0.249 -3.374 1.00 91.12 102 ASP A O 1
ATOM 764 N N . ALA A 1 103 ? -7.711 -0.523 -5.225 1.00 90.44 103 ALA A N 1
ATOM 765 C CA . ALA A 1 103 ? -7.797 -1.935 -4.857 1.00 90.44 103 ALA A CA 1
ATOM 766 C C . ALA A 1 103 ? -7.032 -2.265 -3.561 1.00 90.44 103 ALA A C 1
ATOM 768 O O . ALA A 1 103 ? -7.503 -3.079 -2.768 1.00 90.44 103 ALA A O 1
ATOM 769 N N . VAL A 1 104 ? -5.886 -1.615 -3.319 1.00 92.94 104 VAL A N 1
ATOM 770 C CA . VAL A 1 104 ? -5.113 -1.754 -2.075 1.00 92.94 104 VAL A CA 1
ATOM 771 C C . VAL A 1 104 ? -5.918 -1.197 -0.906 1.00 92.94 104 VAL A C 1
ATOM 773 O O . VAL A 1 104 ? -6.094 -1.882 0.102 1.00 92.94 104 VAL A O 1
ATOM 776 N N . GLY A 1 105 ? -6.454 0.017 -1.060 1.00 94.56 105 GLY A N 1
ATOM 777 C CA . GLY A 1 105 ? -7.256 0.667 -0.026 1.00 94.56 105 GLY A CA 1
ATOM 778 C C . GLY A 1 105 ? -8.509 -0.135 0.326 1.00 94.56 105 GLY A C 1
ATOM 779 O O . GLY A 1 105 ? -8.737 -0.444 1.494 1.00 94.56 105 GLY A O 1
ATOM 780 N N . ALA A 1 106 ? -9.275 -0.553 -0.685 1.00 93.44 106 ALA A N 1
ATOM 781 C CA . ALA A 1 106 ? -10.472 -1.374 -0.509 1.00 93.44 106 ALA A CA 1
ATOM 782 C C . ALA A 1 106 ? -10.166 -2.678 0.239 1.00 93.44 106 ALA A C 1
ATOM 784 O O . ALA A 1 106 ? -10.838 -3.008 1.214 1.00 93.44 106 ALA A O 1
ATOM 785 N N . TYR A 1 107 ? -9.105 -3.377 -0.165 1.00 93.81 107 TYR A N 1
ATOM 786 C CA . TYR A 1 107 ? -8.678 -4.609 0.483 1.00 93.81 107 TYR A CA 1
ATOM 787 C C . TYR A 1 107 ? -8.313 -4.411 1.962 1.00 93.81 107 TYR A C 1
ATOM 789 O O . TYR A 1 107 ? -8.700 -5.223 2.804 1.00 93.81 107 TYR A O 1
ATOM 797 N N . LEU A 1 108 ? -7.586 -3.343 2.305 1.00 95.69 108 LEU A N 1
ATOM 798 C CA . LEU A 1 108 ? -7.210 -3.063 3.694 1.00 95.69 108 LEU A CA 1
ATOM 799 C C . LEU A 1 108 ? -8.420 -2.659 4.544 1.00 95.69 108 LEU A C 1
ATOM 801 O O . LEU A 1 108 ? -8.527 -3.106 5.690 1.00 95.69 108 LEU A O 1
ATOM 805 N N . CYS A 1 109 ? -9.348 -1.877 3.986 1.00 96.56 109 CYS A N 1
ATOM 806 C CA . CYS A 1 109 ? -10.612 -1.556 4.645 1.00 96.56 109 CYS A CA 1
ATOM 807 C C . CYS A 1 109 ? -11.427 -2.822 4.934 1.00 96.56 109 CYS A C 1
ATOM 809 O O . CYS A 1 109 ? -11.849 -3.014 6.073 1.00 96.56 109 CYS A O 1
ATOM 811 N N . ASP A 1 110 ? -11.574 -3.720 3.959 1.00 95.31 110 ASP A N 1
ATOM 812 C CA . ASP A 1 110 ? -12.314 -4.975 4.128 1.00 95.31 110 ASP A CA 1
ATOM 813 C C . ASP A 1 110 ? -11.634 -5.915 5.136 1.00 95.31 110 ASP A C 1
ATOM 815 O O . ASP A 1 110 ? -12.296 -6.520 5.982 1.00 95.31 110 ASP A O 1
ATOM 819 N N . ARG A 1 111 ? -10.300 -6.024 5.084 1.00 95.44 111 ARG A N 1
ATOM 820 C CA . ARG A 1 111 ? -9.528 -6.937 5.940 1.00 95.44 111 ARG A CA 1
ATOM 821 C C . ARG A 1 111 ? -9.475 -6.490 7.400 1.00 95.44 111 ARG A C 1
ATOM 823 O O . ARG A 1 111 ? -9.526 -7.339 8.290 1.00 95.44 111 ARG A O 1
ATOM 830 N N . PHE A 1 112 ? -9.334 -5.190 7.657 1.00 97.31 112 PHE A N 1
ATOM 831 C CA . PHE A 1 112 ? -9.059 -4.667 9.003 1.00 97.31 112 PHE A CA 1
ATOM 832 C C . PHE A 1 112 ? -10.165 -3.780 9.576 1.00 97.31 112 PHE A C 1
ATOM 834 O O . PHE A 1 112 ? -10.172 -3.513 10.778 1.00 97.31 112 PHE A O 1
ATOM 841 N N . GLY A 1 113 ? -11.127 -3.356 8.756 1.00 96.69 113 GLY A N 1
ATOM 842 C CA . GLY A 1 113 ? -12.238 -2.510 9.177 1.00 96.69 113 GLY A CA 1
ATOM 843 C C . GLY A 1 113 ? -11.877 -1.030 9.309 1.00 96.69 113 GLY A C 1
ATOM 844 O O . GLY A 1 113 ? -12.401 -0.363 10.203 1.00 96.69 113 GLY A O 1
ATOM 845 N N . PHE A 1 114 ? -10.985 -0.504 8.473 1.00 98.00 114 PHE A N 1
ATOM 846 C CA . PHE A 1 114 ? -10.842 0.950 8.350 1.00 98.00 114 PHE A CA 1
ATOM 847 C C . PHE A 1 114 ? -12.121 1.584 7.784 1.00 98.00 114 PHE A C 1
ATOM 849 O O . PHE A 1 114 ? -12.903 0.922 7.098 1.00 98.00 114 PHE A O 1
ATOM 856 N N . ASP A 1 115 ? -12.322 2.868 8.074 1.00 95.50 115 ASP A N 1
ATOM 857 C CA . ASP A 1 115 ? -13.337 3.671 7.393 1.00 95.50 115 ASP A CA 1
ATOM 858 C C . ASP A 1 115 ? -12.784 4.127 6.028 1.00 95.50 115 ASP A C 1
ATOM 860 O O . ASP A 1 115 ? -11.571 4.287 5.863 1.00 95.50 115 ASP A O 1
ATOM 864 N N . ARG A 1 116 ? -13.669 4.321 5.049 1.00 82.38 116 ARG A N 1
ATOM 865 C CA . ARG A 1 116 ? -13.325 4.776 3.695 1.00 82.38 116 ARG A CA 1
ATOM 866 C C . ARG A 1 116 ? -13.826 6.193 3.460 1.00 82.38 116 ARG A C 1
ATOM 868 O O . ARG A 1 116 ? -14.912 6.516 3.996 1.00 82.38 116 ARG A O 1
#

Nearest PDB structures (foldseek):
  3m1y-assembly1_B  TM=9.011E-01  e=1.114E-04  Helicobacter pylori
  5jlp-assembly1_A  TM=8.031E-01  e=7.099E-04  Mycobacterium avium 104
  4eze-assembly2_B  TM=8.290E-01  e=1.215E-03  Salmonella enterica subsp. enterica serovar Typhi str. Ty2
  3n28-assembly1_A  TM=7.074E-01  e=3.076E-04  Vibrio cholerae
  1l7p-assembly2_B  TM=8.174E-01  e=5.099E-03  Methanocaldococcus jannaschii

Foldseek 3Di:
DADEADEAEAACTFQNPGGPLLQLCVVLVNNVQLVVLVVCVVVVNDDPVRSCVSSVVSCPVDDLVVSLVSLVVRNGDPCLLVVCVVCVVVRYQYAYDYPPDPSNRVSCCVVRVHDD

Solvent-accessible surface area (backbone atoms only — not comparable to full-atom values): 6669 Å² total; per-residue (Å²): 127,76,78,52,73,50,79,39,49,43,64,61,57,40,22,54,97,47,39,66,65,52,56,50,24,54,78,64,73,42,32,69,62,41,53,53,34,54,51,30,38,77,69,67,77,36,52,71,67,56,31,52,58,58,45,50,59,69,43,75,89,62,53,71,72,68,52,54,67,57,59,76,71,57,67,58,52,84,62,54,52,60,50,42,51,45,32,51,77,70,29,26,45,40,34,58,52,67,89,67,60,65,66,59,54,52,50,50,27,70,74,48,63,39,41,127

InterPro domains:
  IPR023214 HAD superfamily [G3DSA:3.40.50.1000] (2-116)
  IPR036412 HAD-like superfamily [SSF56784] (5-116)

Radius of gyration: 15.33 Å; Cα contacts (8 Å, |Δi|>4): 148; chains: 1; bounding box: 36×28×41 Å

Sequence (116 aa):
MIRGAVFFDVDGTLVPHTSSGQHLADFLGHAAAVREAEAGYAAGTLTNEQVCDLDGRGWASRTPTEVCGFLASLPLLDGIAETVGWCRRHRLAPPLATIAWDAVGAYLCDRFGFDR

pLDDT: mean 93.08, std 5.28, range [76.62, 98.44]

Organism: NCBI:txid137267